Protein AF-A0A2V6TFE9-F1 (afdb_monomer_lite)

Secondary structure (DSSP, 8-state):
-----------TT--TTTT-TT-TTT--HHHHHHHHHHHHHHHHHH--

Sequence (48 aa):
KAGKQVEIKIYPGRDHAFFNDENKAAYDKADADDAWRRTTDFFKQHLK

pLDDT: mean 95.26, std 6.0, range [66.88, 98.69]

Structure (mmCIF, N/CA/C/O backbone):
data_AF-A0A2V6TFE9-F1
#
_entry.id   AF-A0A2V6TFE9-F1
#
loop_
_atom_site.group_PDB
_atom_site.id
_atom_site.type_symbol
_atom_site.label_atom_id
_atom_site.label_alt_id
_atom_site.label_comp_id
_atom_site.label_asym_id
_atom_site.label_entity_id
_atom_site.label_seq_id
_atom_site.pdbx_PDB_ins_code
_atom_site.Cartn_x
_atom_site.Cartn_y
_atom_site.Cartn_z
_atom_site.occupancy
_atom_site.B_iso_or_equiv
_atom_site.auth_seq_id
_atom_site.auth_comp_id
_atom_site.auth_asym_id
_atom_site.auth_atom_id
_atom_site.pdbx_PDB_model_num
ATOM 1 N N . LYS A 1 1 ? -7.558 -21.864 12.526 1.00 66.88 1 LYS A N 1
ATOM 2 C CA . LYS A 1 1 ? -8.185 -20.640 11.956 1.00 66.88 1 LYS A CA 1
ATOM 3 C C . LYS A 1 1 ? -8.483 -19.680 13.105 1.00 66.88 1 LYS A C 1
ATOM 5 O O . LYS A 1 1 ? -8.942 -20.162 14.127 1.00 66.88 1 LYS A O 1
ATOM 10 N N . ALA A 1 2 ? -8.222 -18.377 12.965 1.00 91.06 2 ALA A N 1
ATOM 11 C CA . ALA A 1 2 ? -8.310 -17.415 14.077 1.00 91.06 2 ALA A CA 1
ATOM 12 C C . ALA A 1 2 ? -9.679 -16.707 14.240 1.00 91.06 2 ALA A C 1
ATOM 14 O O . ALA A 1 2 ? -9.816 -15.843 15.099 1.00 91.06 2 ALA A O 1
ATOM 15 N N . GLY A 1 3 ? -10.687 -17.032 13.417 1.00 91.88 3 GLY A N 1
ATOM 16 C CA . GLY A 1 3 ? -12.041 -16.458 13.533 1.00 91.88 3 GLY A CA 1
ATOM 17 C C . GLY A 1 3 ? -12.149 -14.966 13.189 1.00 91.88 3 GLY A C 1
ATOM 18 O O . GLY A 1 3 ? -13.084 -14.304 13.627 1.00 91.88 3 GLY A O 1
ATOM 19 N N . LYS A 1 4 ? -11.188 -14.418 12.438 1.00 90.12 4 LYS A N 1
ATOM 20 C CA . LYS A 1 4 ? -11.175 -13.015 12.004 1.00 90.12 4 LYS A CA 1
ATOM 21 C C . LYS A 1 4 ? -11.603 -12.902 10.545 1.00 90.12 4 LYS A C 1
ATOM 23 O O . LYS A 1 4 ? -11.303 -13.792 9.750 1.00 90.12 4 LYS A O 1
ATOM 28 N N . GLN A 1 5 ? -12.290 -11.811 10.216 1.00 91.06 5 GLN A N 1
ATOM 29 C CA . GLN A 1 5 ? -12.561 -11.447 8.828 1.00 91.06 5 GLN A CA 1
ATOM 30 C C . GLN A 1 5 ? -11.259 -10.961 8.189 1.00 91.06 5 GLN A C 1
ATOM 32 O O . GLN A 1 5 ? -10.531 -10.179 8.798 1.00 91.06 5 GLN A O 1
ATOM 37 N N . VAL A 1 6 ? -10.945 -11.478 7.002 1.00 93.25 6 VAL A N 1
ATOM 38 C CA . VAL A 1 6 ? -9.716 -11.170 6.265 1.00 93.25 6 VAL A CA 1
ATOM 39 C C . VAL A 1 6 ? -10.056 -11.065 4.786 1.00 93.25 6 VAL A C 1
ATOM 41 O O . VAL A 1 6 ? -10.736 -11.936 4.246 1.00 93.25 6 VAL A O 1
ATOM 44 N N . GLU A 1 7 ? -9.529 -10.033 4.137 1.00 94.75 7 GLU A N 1
ATOM 45 C CA . GLU A 1 7 ? -9.503 -9.894 2.685 1.00 94.75 7 GLU A CA 1
ATOM 46 C C . GLU A 1 7 ? -8.045 -9.885 2.213 1.00 94.75 7 GLU A C 1
ATOM 48 O O . GLU A 1 7 ? -7.186 -9.261 2.836 1.00 94.75 7 GLU A O 1
ATOM 53 N N . ILE A 1 8 ? -7.761 -10.573 1.104 1.00 96.75 8 ILE A N 1
ATOM 54 C CA . ILE A 1 8 ? -6.442 -10.588 0.466 1.00 96.75 8 ILE A CA 1
ATOM 55 C C . ILE A 1 8 ? -6.611 -10.103 -0.969 1.00 96.75 8 ILE A C 1
ATOM 57 O O . ILE A 1 8 ? -7.393 -10.665 -1.733 1.00 96.75 8 ILE A O 1
ATOM 61 N N . LYS A 1 9 ? -5.841 -9.083 -1.346 1.00 97.50 9 LYS A N 1
ATOM 62 C CA . LYS A 1 9 ? -5.751 -8.587 -2.720 1.00 97.50 9 LYS A CA 1
ATOM 63 C C . LYS A 1 9 ? -4.356 -8.837 -3.249 1.00 97.50 9 LYS A C 1
ATOM 65 O O . LYS A 1 9 ? -3.374 -8.446 -2.627 1.00 97.50 9 LYS A O 1
ATOM 70 N N . ILE A 1 10 ? -4.310 -9.467 -4.412 1.00 98.00 10 ILE A N 1
ATOM 71 C CA . ILE A 1 10 ? -3.094 -9.671 -5.187 1.00 98.00 10 ILE A CA 1
ATOM 72 C C . ILE A 1 10 ? -3.116 -8.649 -6.325 1.00 98.00 10 ILE A C 1
ATOM 74 O O . ILE A 1 10 ? -4.128 -8.532 -7.024 1.00 98.00 10 ILE A O 1
ATOM 78 N N . TYR A 1 11 ? -2.020 -7.912 -6.483 1.00 97.94 11 TYR A N 1
ATOM 79 C CA . TYR A 1 11 ? -1.793 -6.974 -7.581 1.00 97.94 11 TYR A CA 1
ATOM 80 C C . TYR A 1 1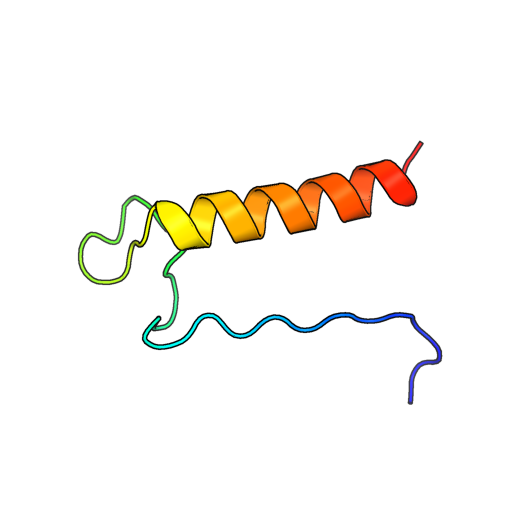1 ? -0.932 -7.672 -8.646 1.00 97.94 11 TYR A C 1
ATOM 82 O O . TYR A 1 11 ? 0.243 -7.946 -8.385 1.00 97.94 11 TYR A O 1
ATOM 90 N N . PRO A 1 12 ? -1.500 -8.069 -9.804 1.00 97.25 12 PRO A N 1
ATOM 91 C CA . PRO A 1 12 ? -0.763 -8.831 -10.808 1.00 97.25 12 PRO A CA 1
ATOM 92 C C . PRO A 1 12 ? 0.436 -8.053 -11.358 1.00 97.25 12 PRO A C 1
ATOM 94 O O . PRO A 1 12 ? 0.323 -6.882 -11.712 1.00 97.25 12 PRO A O 1
ATOM 97 N N . GLY A 1 13 ? 1.583 -8.723 -11.467 1.00 95.94 13 GLY A N 1
ATOM 98 C CA . GLY A 1 13 ? 2.804 -8.123 -12.013 1.00 95.94 13 GLY A CA 1
ATOM 99 C C . GLY A 1 13 ? 3.497 -7.115 -11.091 1.00 95.94 13 GLY A C 1
ATOM 100 O O . GLY A 1 13 ? 4.362 -6.388 -11.568 1.00 95.94 13 GLY A O 1
ATOM 101 N N . ARG A 1 14 ? 3.125 -7.049 -9.805 1.00 95.69 14 ARG A N 1
ATOM 102 C CA . ARG A 1 14 ? 3.829 -6.250 -8.796 1.00 95.69 14 ARG A CA 1
ATOM 103 C C . ARG A 1 14 ? 4.787 -7.111 -7.981 1.00 95.69 14 ARG A C 1
ATOM 105 O O . ARG A 1 14 ? 4.410 -8.186 -7.515 1.00 95.69 14 ARG A O 1
ATOM 112 N N . ASP A 1 15 ? 5.982 -6.581 -7.757 1.00 93.31 15 ASP A N 1
ATOM 113 C CA . ASP A 1 15 ? 6.970 -7.149 -6.843 1.00 93.31 15 ASP A CA 1
ATOM 114 C C . ASP A 1 15 ? 6.850 -6.562 -5.428 1.00 93.31 15 ASP A C 1
ATOM 116 O O . ASP A 1 15 ? 6.020 -5.692 -5.132 1.00 93.31 15 ASP A O 1
ATOM 120 N N . HIS A 1 16 ? 7.685 -7.068 -4.518 1.00 96.88 16 HIS A N 1
ATOM 121 C CA . HIS A 1 16 ? 7.788 -6.535 -3.165 1.00 96.88 16 HIS A CA 1
ATOM 122 C C . HIS A 1 16 ? 8.100 -5.029 -3.181 1.00 96.88 16 HIS A C 1
ATOM 124 O O . HIS A 1 16 ? 8.881 -4.547 -3.998 1.00 96.88 16 HIS A O 1
ATOM 130 N N . ALA A 1 17 ? 7.515 -4.304 -2.224 1.00 97.38 17 ALA A N 1
ATOM 131 C CA . ALA A 1 17 ? 7.660 -2.858 -2.052 1.00 97.38 17 ALA A CA 1
ATOM 132 C C . ALA A 1 17 ? 7.071 -1.979 -3.178 1.00 97.38 17 ALA A C 1
ATOM 134 O O . ALA A 1 17 ? 7.507 -0.841 -3.333 1.00 97.38 17 ALA A O 1
ATOM 135 N N . PHE A 1 18 ? 6.028 -2.434 -3.887 1.00 98.00 18 PHE A N 1
ATOM 136 C CA . PHE A 1 18 ? 5.320 -1.602 -4.878 1.00 98.00 18 PHE A CA 1
ATOM 137 C C . PHE A 1 18 ? 4.691 -0.314 -4.310 1.00 98.00 18 PHE A C 1
ATOM 139 O O . PHE A 1 18 ? 4.405 0.612 -5.060 1.00 98.00 18 PHE A O 1
ATOM 146 N N . PHE A 1 19 ? 4.485 -0.243 -2.990 1.00 98.50 19 PHE A N 1
ATOM 147 C CA . PHE A 1 19 ? 3.944 0.934 -2.300 1.00 98.50 19 PHE A CA 1
ATOM 148 C C . PHE A 1 19 ? 5.007 2.003 -1.984 1.00 98.50 19 PHE A C 1
ATOM 150 O O . PHE A 1 19 ? 4.661 3.137 -1.679 1.00 98.50 19 PHE A O 1
ATOM 157 N N . ASN A 1 20 ? 6.297 1.653 -2.016 1.00 98.19 20 ASN A N 1
ATOM 158 C CA . ASN A 1 20 ? 7.375 2.564 -1.637 1.00 98.19 20 ASN A CA 1
ATOM 159 C C . ASN A 1 20 ? 7.729 3.492 -2.809 1.00 98.19 20 ASN A C 1
ATOM 161 O O . ASN A 1 20 ? 8.368 3.046 -3.759 1.00 98.19 20 ASN A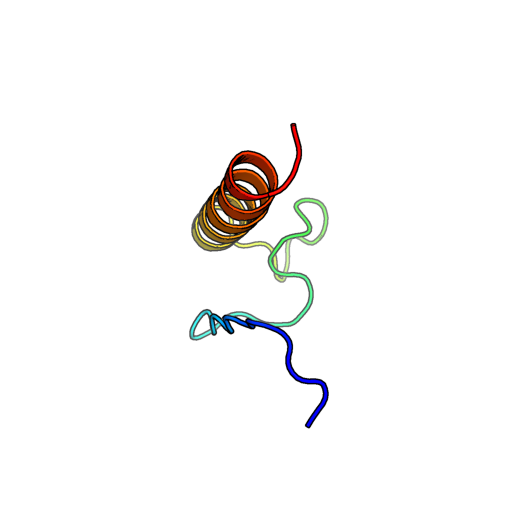 O 1
ATOM 165 N N . ASP A 1 21 ? 7.357 4.766 -2.724 1.00 97.31 21 ASP A N 1
ATOM 166 C CA . ASP A 1 21 ? 7.585 5.793 -3.748 1.00 97.31 21 ASP A CA 1
ATOM 167 C C . ASP A 1 21 ? 9.056 6.214 -3.910 1.00 97.31 21 ASP A C 1
ATOM 169 O O . ASP A 1 21 ? 9.443 6.730 -4.962 1.00 97.31 21 ASP A O 1
ATOM 173 N N . GLU A 1 22 ? 9.917 5.904 -2.940 1.00 97.69 22 GLU A N 1
ATOM 174 C CA . GLU A 1 22 ? 11.370 6.051 -3.076 1.00 97.69 22 GLU A CA 1
ATOM 175 C C . GLU A 1 22 ? 12.003 4.891 -3.869 1.00 97.69 22 GLU A C 1
ATOM 177 O O . GLU A 1 22 ? 13.075 5.040 -4.468 1.00 97.69 22 GLU A O 1
ATOM 182 N N . ASN A 1 23 ? 11.336 3.731 -3.934 1.00 95.81 23 ASN A N 1
ATOM 183 C CA . ASN A 1 23 ? 11.806 2.573 -4.689 1.00 95.81 23 ASN A CA 1
ATOM 184 C C . ASN 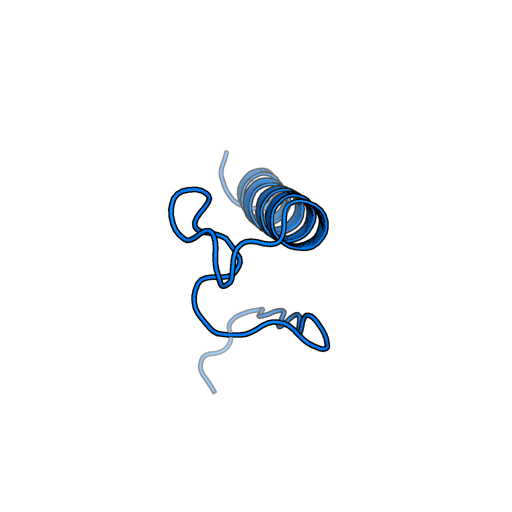A 1 23 ? 11.395 2.664 -6.164 1.00 95.81 23 ASN A C 1
ATOM 186 O O . ASN A 1 23 ? 10.475 1.985 -6.621 1.00 95.81 23 ASN A O 1
ATOM 190 N N . LYS A 1 24 ? 12.149 3.441 -6.943 1.00 92.81 24 LYS A N 1
ATOM 191 C CA . LYS A 1 24 ? 11.899 3.648 -8.383 1.00 92.81 24 LYS A CA 1
ATOM 192 C C . LYS A 1 24 ? 11.832 2.366 -9.227 1.00 92.81 24 LYS A C 1
ATOM 194 O O . LYS A 1 24 ? 11.329 2.428 -10.343 1.00 92.81 24 LYS A O 1
ATOM 199 N N . ALA A 1 25 ? 12.364 1.240 -8.745 1.00 95.31 25 ALA A N 1
ATOM 200 C CA . ALA A 1 25 ? 12.351 -0.026 -9.477 1.00 95.31 25 ALA A CA 1
ATOM 201 C C . ALA A 1 25 ? 11.039 -0.807 -9.310 1.00 95.31 25 ALA A C 1
ATOM 203 O O . ALA A 1 25 ? 10.625 -1.488 -10.242 1.00 95.31 25 ALA A O 1
ATOM 204 N N . ALA A 1 26 ? 10.396 -0.718 -8.142 1.00 96.56 26 ALA A N 1
ATOM 205 C CA . ALA A 1 26 ? 9.189 -1.490 -7.839 1.00 96.56 26 ALA A CA 1
ATOM 206 C C . ALA A 1 26 ? 7.927 -0.631 -7.698 1.00 96.56 26 ALA A C 1
ATOM 208 O O . ALA A 1 26 ? 6.827 -1.175 -7.793 1.00 96.56 26 ALA A O 1
ATOM 209 N N . TYR A 1 27 ? 8.071 0.678 -7.458 1.00 97.75 27 TYR A N 1
ATOM 210 C CA . TYR A 1 27 ? 6.954 1.580 -7.199 1.00 97.75 27 TYR A CA 1
ATOM 211 C C . TYR A 1 27 ? 5.916 1.548 -8.321 1.00 97.75 27 TYR A C 1
ATOM 213 O O . TYR A 1 27 ? 6.235 1.766 -9.491 1.00 97.75 27 TYR A O 1
ATOM 221 N N . ASP A 1 28 ? 4.659 1.339 -7.941 1.00 98.12 28 ASP A N 1
ATOM 222 C CA . ASP A 1 28 ? 3.514 1.467 -8.831 1.00 98.12 28 ASP A CA 1
ATOM 223 C C . ASP A 1 28 ? 2.468 2.369 -8.183 1.00 98.12 28 ASP A C 1
ATOM 225 O O . ASP A 1 28 ? 1.815 1.996 -7.209 1.00 98.12 28 ASP A O 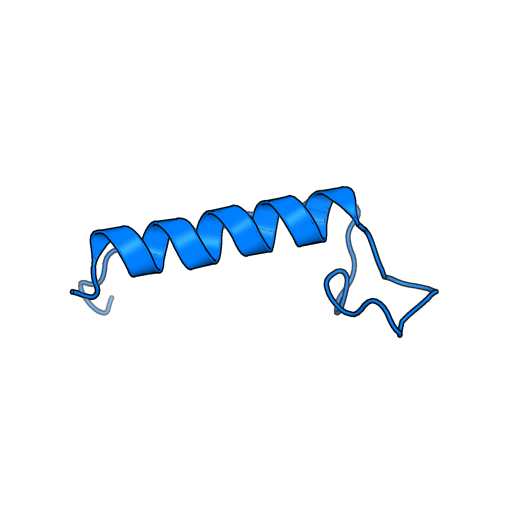1
ATOM 229 N N . LYS A 1 29 ? 2.308 3.577 -8.730 1.00 97.69 29 LYS A N 1
ATOM 230 C CA . LYS A 1 29 ? 1.395 4.573 -8.168 1.00 97.69 29 LYS A CA 1
ATOM 231 C C . LYS A 1 29 ? -0.060 4.097 -8.163 1.00 97.69 29 LYS A C 1
ATOM 233 O O . LYS A 1 29 ? -0.777 4.374 -7.207 1.00 97.69 29 LYS A O 1
ATOM 238 N N . ALA A 1 30 ? -0.508 3.421 -9.219 1.00 98.25 30 ALA A N 1
ATOM 239 C CA . ALA A 1 30 ? -1.911 3.041 -9.351 1.00 98.25 30 ALA A CA 1
ATOM 240 C C . ALA A 1 30 ? -2.287 1.977 -8.313 1.00 98.25 30 ALA A C 1
ATOM 242 O O . ALA A 1 30 ? -3.293 2.118 -7.612 1.00 98.25 30 ALA A O 1
ATOM 243 N N . ASP A 1 31 ? -1.443 0.957 -8.166 1.00 98.56 31 ASP A N 1
ATOM 244 C CA . ASP A 1 31 ? -1.663 -0.110 -7.195 1.00 98.56 31 ASP A CA 1
ATOM 245 C C . ASP A 1 31 ? -1.393 0.359 -5.754 1.00 98.56 31 ASP A C 1
ATOM 247 O O . ASP A 1 31 ? -2.091 -0.070 -4.831 1.00 98.56 31 ASP A O 1
ATOM 251 N N . ALA A 1 32 ? -0.448 1.285 -5.541 1.00 98.56 32 ALA A N 1
ATOM 252 C CA . ALA A 1 32 ? -0.238 1.924 -4.241 1.00 98.56 32 ALA A CA 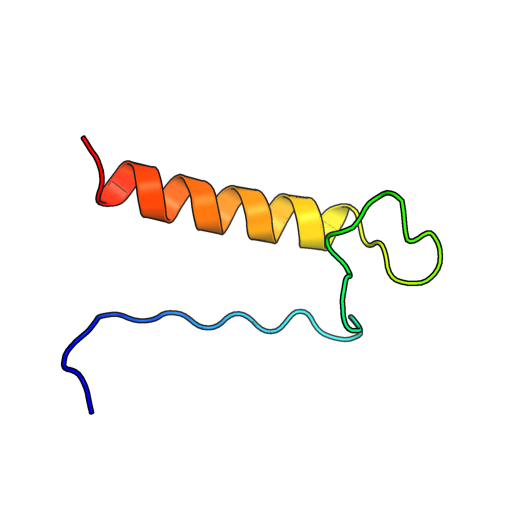1
ATOM 253 C C . ALA A 1 32 ? -1.469 2.738 -3.801 1.00 98.56 32 ALA A C 1
ATOM 255 O O . ALA A 1 32 ? -1.963 2.556 -2.687 1.00 98.56 32 ALA A O 1
ATOM 256 N N . ASP A 1 33 ? -2.024 3.574 -4.683 1.00 98.69 33 ASP A N 1
ATOM 257 C CA . ASP A 1 33 ? -3.228 4.361 -4.396 1.00 98.69 33 ASP A CA 1
ATOM 258 C C . ASP A 1 33 ? -4.439 3.455 -4.087 1.00 98.69 33 ASP A C 1
ATOM 260 O O . ASP A 1 33 ? -5.212 3.725 -3.161 1.00 98.69 33 ASP A O 1
ATOM 264 N N . ASP A 1 34 ? -4.605 2.350 -4.825 1.00 98.62 34 ASP A N 1
ATOM 265 C CA . ASP A 1 34 ? -5.659 1.360 -4.573 1.00 98.62 34 ASP A CA 1
ATOM 266 C C . ASP A 1 34 ? -5.492 0.669 -3.211 1.00 98.62 34 ASP A C 1
ATOM 268 O O . ASP A 1 34 ? -6.449 0.589 -2.431 1.00 98.62 34 ASP A O 1
ATOM 272 N N . ALA A 1 35 ? -4.273 0.220 -2.895 1.00 98.50 35 ALA A N 1
ATOM 273 C CA . ALA A 1 35 ? -3.949 -0.398 -1.613 1.00 98.50 35 ALA A CA 1
ATOM 274 C C . ALA A 1 35 ? -4.197 0.565 -0.441 1.00 98.50 35 ALA A C 1
ATOM 276 O O . ALA A 1 35 ? -4.749 0.158 0.589 1.00 98.50 35 ALA A O 1
ATOM 277 N N . TRP A 1 36 ? -3.858 1.849 -0.605 1.00 98.56 36 TRP A N 1
ATOM 278 C CA . TRP A 1 36 ? -4.101 2.879 0.403 1.00 98.56 36 TRP A CA 1
ATOM 279 C C . TRP A 1 36 ? -5.592 3.128 0.626 1.00 98.56 36 TRP A C 1
ATOM 281 O O . TRP A 1 36 ? -6.066 3.132 1.768 1.00 98.56 36 TRP A O 1
ATOM 291 N N . ARG A 1 37 ? -6.363 3.273 -0.459 1.00 98.56 37 ARG A N 1
ATOM 292 C CA . ARG A 1 37 ? -7.819 3.444 -0.380 1.00 98.56 37 ARG A CA 1
ATOM 293 C C . ARG A 1 37 ? -8.461 2.280 0.374 1.00 98.56 37 ARG A C 1
ATOM 295 O O . ARG A 1 37 ? -9.163 2.507 1.352 1.00 98.56 37 ARG A O 1
ATOM 302 N N . ARG A 1 38 ? -8.149 1.038 -0.010 1.00 98.19 38 ARG A N 1
ATOM 303 C CA . ARG A 1 38 ? -8.696 -0.172 0.633 1.00 98.19 38 ARG A CA 1
ATOM 304 C C . ARG A 1 38 ? -8.333 -0.262 2.118 1.00 98.19 38 ARG A C 1
ATOM 306 O O . ARG A 1 38 ? -9.186 -0.595 2.936 1.00 98.19 38 ARG A O 1
ATOM 313 N N . THR A 1 39 ? -7.096 0.084 2.475 1.00 97.75 39 THR A N 1
ATOM 314 C CA . THR A 1 39 ? -6.630 0.090 3.873 1.00 97.75 39 THR A CA 1
ATOM 315 C C . THR A 1 39 ? -7.374 1.128 4.712 1.00 97.75 39 THR A C 1
ATOM 317 O O . THR A 1 39 ? -7.872 0.822 5.795 1.00 97.75 39 THR A O 1
ATOM 320 N N . THR A 1 40 ? -7.488 2.359 4.211 1.00 97.81 40 THR A N 1
ATOM 321 C CA . THR A 1 40 ? -8.165 3.434 4.948 1.00 97.81 40 THR A CA 1
ATOM 322 C C . THR A 1 40 ? -9.674 3.225 5.025 1.00 97.81 40 THR A C 1
ATOM 324 O O . THR A 1 40 ? -10.264 3.527 6.058 1.00 97.81 40 THR A O 1
ATOM 327 N N . ASP A 1 41 ? -10.305 2.662 3.995 1.00 97.00 41 ASP A N 1
ATOM 328 C CA . ASP A 1 41 ? -11.729 2.319 4.025 1.00 97.00 41 ASP A CA 1
ATOM 329 C C . ASP A 1 41 ? -12.028 1.212 5.042 1.00 97.00 41 ASP A C 1
ATOM 331 O O . ASP A 1 41 ? -12.992 1.333 5.797 1.00 97.00 41 ASP A O 1
ATOM 335 N N . PHE A 1 42 ? -11.159 0.202 5.154 1.00 96.44 42 PHE A N 1
ATOM 336 C CA . PHE A 1 42 ? -11.245 -0.789 6.229 1.00 96.44 42 PHE A CA 1
ATOM 337 C C . PHE A 1 42 ? -11.167 -0.125 7.612 1.00 96.44 42 PHE A C 1
ATOM 339 O O . PHE A 1 42 ? -11.983 -0.403 8.490 1.00 96.44 42 PHE A O 1
ATOM 346 N N . PHE A 1 43 ? -10.234 0.809 7.818 1.00 96.62 43 PHE A N 1
ATOM 347 C CA . PHE A 1 43 ? -10.156 1.528 9.091 1.00 96.62 43 PHE A CA 1
ATOM 348 C C . PHE A 1 43 ? -11.396 2.379 9.368 1.00 96.62 43 PHE A C 1
ATOM 350 O O . PHE A 1 43 ? -11.925 2.294 10.471 1.00 96.62 43 PHE A O 1
ATOM 357 N N . LYS A 1 44 ? -11.926 3.117 8.386 1.00 96.44 44 LYS A N 1
ATOM 358 C CA . LYS A 1 44 ? -13.171 3.897 8.545 1.00 96.44 44 LYS A CA 1
ATOM 359 C C . LYS A 1 44 ? -14.370 3.028 8.936 1.00 96.44 44 LYS A C 1
ATOM 361 O O . LYS A 1 44 ? -15.267 3.499 9.626 1.00 96.44 44 LYS A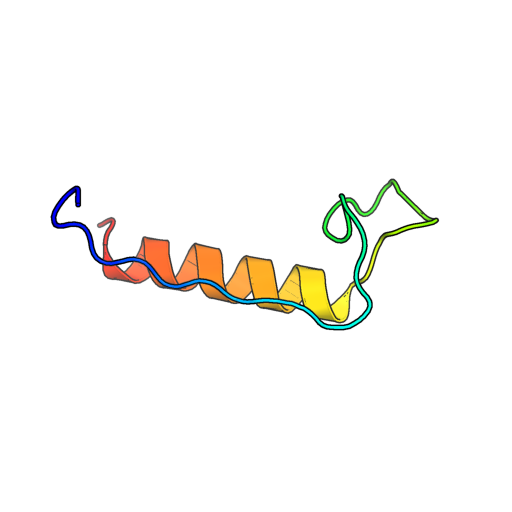 O 1
ATOM 366 N N . GLN A 1 45 ? -14.411 1.775 8.480 1.00 95.00 45 GLN A N 1
ATOM 367 C CA . GLN A 1 45 ? -15.494 0.841 8.802 1.00 95.00 45 GLN A CA 1
ATOM 368 C C . GLN A 1 45 ? -15.436 0.322 10.243 1.00 95.00 45 GLN A C 1
ATOM 370 O O . GLN A 1 45 ? -16.468 -0.060 10.797 1.00 95.00 45 GLN A O 1
ATOM 375 N N . HIS A 1 46 ? -14.247 0.276 10.849 1.00 95.06 46 HIS A N 1
ATOM 376 C CA . HIS A 1 46 ? -14.023 -0.459 12.096 1.00 95.06 46 HIS A CA 1
ATOM 377 C C . HIS A 1 46 ? -13.506 0.387 13.259 1.00 95.06 46 HIS A C 1
ATOM 379 O O . HIS A 1 46 ? -13.667 -0.017 14.411 1.00 95.06 46 HIS A O 1
ATOM 385 N N . LEU A 1 47 ? -12.904 1.539 12.982 1.00 94.12 47 LEU A N 1
ATOM 386 C CA . LEU A 1 47 ? -12.374 2.464 13.975 1.00 94.12 47 LEU A CA 1
ATOM 387 C C . LEU A 1 47 ? -13.265 3.714 13.984 1.00 94.12 47 LEU A C 1
ATOM 389 O O . LEU A 1 47 ? -13.499 4.311 12.936 1.00 94.12 47 LEU A O 1
ATOM 393 N N . LYS A 1 48 ? -13.797 4.063 15.160 1.00 70.19 48 LYS A N 1
ATOM 394 C CA . LYS A 1 48 ? -14.529 5.314 15.405 1.00 70.19 48 LYS A CA 1
ATOM 395 C C . LYS A 1 48 ? -13.608 6.341 16.039 1.00 70.19 48 LYS A C 1
ATOM 397 O O . LYS A 1 48 ? -12.798 5.914 16.893 1.00 70.19 48 LYS A O 1
#

Foldseek 3Di:
DPPDDDDDDDDPPADPPCLPPVPPPRDDPVVNVVVVVVVVVVCVVPPD

Radius of gyration: 13.11 Å; chains: 1; bounding box: 28×27×27 Å